Protein AF-X1FSX9-F1 (afdb_monomer)

Solvent-accessible surface area (backbone atoms only — not comparable to full-atom values): 3207 Å² total; per-residue (Å²): 134,84,86,79,50,69,31,55,51,52,52,51,52,37,55,75,71,70,47,52,57,56,54,49,11,59,62,24,74,45,58,42,68,54,44,54,40,29,57,72,62,51,84,72,55,70,69,58,51,53,30,54,75,74,83

InterPro domains:
  IPR001387 Cro/C1-type, helix-turn-helix domain [PF01381] (10-55)
  IPR001387 Cro/C1-type, helix-turn-helix domain [PS50943] (10-55)
  IPR001387 Cro/C1-type, helix-turn-helix domain [cd00093] (7-55)
  IPR010982 Lambda repressor-like, DNA-binding domain superfamily [G3DSA:1.10.260.40] (1-55)
  IPR010982 Lambda repressor-like, DNA-binding domain superfamily [SSF47413] (2-55)

Organism: NCBI:txid412755

Secondary structure (DSSP, 8-state):
-----HHHHHHHHHHHTT--HHHHHHHTTS-HHHHHHHHTT----HHHHHHHHT-

Mean predicted aligned error: 3.13 Å

Radius of gyration: 10.42 Å; Cα contacts (8 Å, |Δi|>4): 48; chains: 1; bounding box: 24×18×32 Å

Nearest PDB structures (foldseek):
  8ezt-assembly1_D-2  TM=9.164E-01  e=4.916E-03  Legionella pneumophila
  9f9s-assembly1_CN  TM=9.420E-01  e=1.907E-02  Saccharomyces cerevisiae
  4pu8-assembly1_B  TM=8.819E-01  e=3.531E-02  Shewanella oneidensis MR-1
  4pu7-assembly1_B  TM=8.802E-01  e=4.519E-02  Shewanella oneidensis MR-1
  4pu8-assembly1_A  TM=8.800E-01  e=4.806E-02  Shewanella oneidensis MR-1

Foldseek 3Di:
DDDQDPLNVLVVVCVVVVHDLCRLCVQLVHDSVVNVCSVVPDDDDPSSVVSSVRD

pLDDT: mean 92.44, std 9.73, range [44.16, 98.25]

Sequence (55 aa):
MKIMTFAKRVRQRRKKLRLSQIELAKMAKVSPTWITKIEGGSIPSIPIVLNIAKA

Structure (mmCIF, N/CA/C/O backbone):
data_AF-X1FSX9-F1
#
_entry.id   AF-X1FSX9-F1
#
loop_
_atom_site.group_PDB
_atom_site.id
_atom_site.type_symbol
_atom_site.label_atom_id
_atom_site.label_alt_id
_atom_site.label_comp_id
_atom_site.label_asym_id
_atom_site.label_entity_id
_atom_site.label_seq_id
_atom_site.pdbx_PDB_ins_code
_atom_site.Cartn_x
_atom_site.Cartn_y
_atom_site.Cartn_z
_atom_site.occupancy
_atom_site.B_iso_or_equiv
_atom_site.auth_seq_id
_atom_site.auth_comp_id
_atom_site.auth_asym_id
_atom_site.auth_atom_id
_atom_site.pdbx_PDB_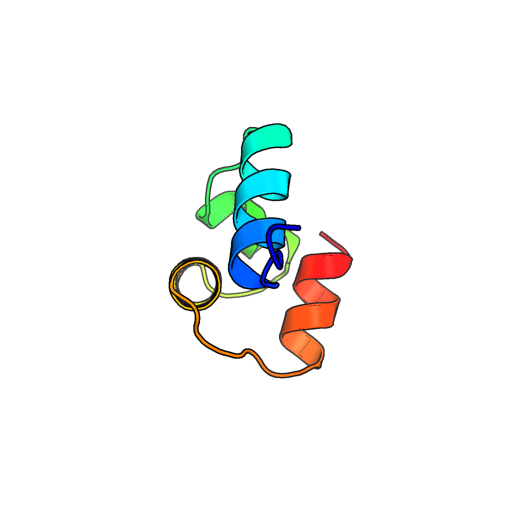model_num
ATOM 1 N N . MET A 1 1 ? -0.009 6.008 -26.579 1.00 44.16 1 MET A N 1
ATOM 2 C CA . MET A 1 1 ? -0.356 4.911 -25.641 1.00 44.16 1 MET A CA 1
ATOM 3 C C . MET A 1 1 ? 0.244 5.225 -24.271 1.00 44.16 1 MET A C 1
ATOM 5 O O . MET A 1 1 ? 1.438 5.469 -24.197 1.00 44.16 1 MET A O 1
ATOM 9 N N . LYS A 1 2 ? -0.552 5.327 -23.197 1.00 57.25 2 LYS A N 1
ATOM 10 C CA . LYS A 1 2 ? -0.043 5.698 -21.859 1.00 57.25 2 LYS A CA 1
ATOM 11 C C . LYS A 1 2 ? 0.473 4.440 -21.152 1.00 57.25 2 LYS A C 1
ATOM 13 O O . LYS A 1 2 ? -0.336 3.588 -20.797 1.00 57.25 2 LYS A O 1
ATOM 18 N N . ILE A 1 3 ? 1.786 4.316 -20.949 1.00 65.06 3 ILE A N 1
ATOM 19 C CA . ILE A 1 3 ? 2.372 3.199 -20.188 1.00 65.06 3 ILE A CA 1
ATOM 20 C C . ILE A 1 3 ? 1.839 3.265 -18.751 1.00 65.06 3 ILE A C 1
ATOM 22 O O . ILE A 1 3 ? 1.959 4.283 -18.066 1.00 65.06 3 ILE A O 1
ATOM 26 N N . MET A 1 4 ? 1.174 2.199 -18.308 1.00 75.81 4 MET A N 1
ATOM 27 C CA . MET A 1 4 ? 0.574 2.125 -16.980 1.00 75.81 4 MET A CA 1
ATOM 28 C C . MET A 1 4 ? 1.509 1.374 -16.034 1.00 75.81 4 MET A C 1
ATOM 30 O O . MET A 1 4 ? 1.688 0.168 -16.168 1.00 75.81 4 MET A O 1
ATOM 34 N N . THR A 1 5 ? 2.093 2.090 -15.073 1.00 89.75 5 THR A N 1
ATOM 35 C CA . THR A 1 5 ? 3.019 1.517 -14.086 1.00 89.75 5 THR A CA 1
ATOM 36 C C . THR A 1 5 ? 2.289 0.651 -13.057 1.00 89.75 5 THR A C 1
ATOM 38 O O . THR A 1 5 ? 1.096 0.847 -12.799 1.00 89.75 5 THR A O 1
ATOM 41 N N . PHE A 1 6 ? 3.005 -0.289 -12.430 1.00 89.81 6 PHE A N 1
ATOM 42 C CA . PHE A 1 6 ? 2.461 -1.152 -11.373 1.00 89.81 6 PHE A CA 1
ATOM 43 C C . PHE A 1 6 ? 1.794 -0.342 -10.248 1.00 89.81 6 PHE A C 1
ATOM 45 O O . PHE A 1 6 ? 0.625 -0.572 -9.942 1.00 89.81 6 PHE A O 1
ATOM 52 N N . ALA A 1 7 ? 2.478 0.688 -9.739 1.00 93.25 7 ALA A N 1
ATOM 53 C CA . ALA A 1 7 ? 1.958 1.636 -8.748 1.00 93.25 7 ALA A CA 1
ATOM 54 C C . ALA A 1 7 ? 0.574 2.194 -9.126 1.00 93.25 7 ALA A C 1
ATOM 56 O O . ALA A 1 7 ? -0.363 2.229 -8.323 1.00 93.25 7 ALA A O 1
ATOM 57 N N . LYS A 1 8 ? 0.417 2.584 -10.397 1.00 94.50 8 LYS A N 1
ATOM 58 C CA . LYS A 1 8 ? -0.833 3.139 -10.912 1.00 94.50 8 LYS A CA 1
ATOM 59 C C . LYS A 1 8 ? -1.934 2.085 -11.014 1.00 94.50 8 LYS A C 1
ATOM 61 O O . LYS A 1 8 ? -3.082 2.399 -10.700 1.00 94.50 8 LYS A O 1
ATOM 66 N N . ARG A 1 9 ? -1.596 0.850 -11.408 1.00 94.06 9 ARG A N 1
ATOM 67 C CA . ARG A 1 9 ? -2.546 -0.279 -11.452 1.00 94.06 9 ARG A CA 1
ATOM 68 C C . ARG A 1 9 ? -3.086 -0.597 -10.062 1.00 94.06 9 ARG A C 1
ATOM 70 O O . ARG A 1 9 ? -4.303 -0.682 -9.907 1.00 94.06 9 ARG A O 1
ATOM 77 N N . VAL A 1 10 ? -2.203 -0.688 -9.065 1.00 95.62 10 VAL A N 1
ATOM 78 C CA . VAL A 1 10 ? -2.575 -0.931 -7.661 1.00 95.62 10 VAL A CA 1
ATOM 79 C C . VAL A 1 10 ? -3.535 0.155 -7.176 1.00 95.62 10 VAL A C 1
ATOM 81 O O . VAL A 1 10 ? -4.660 -0.151 -6.777 1.00 95.62 10 VAL A O 1
ATOM 84 N N . ARG A 1 11 ? -3.163 1.434 -7.333 1.00 96.56 11 ARG A N 1
ATOM 85 C CA . ARG A 1 11 ? -3.999 2.564 -6.898 1.00 96.56 11 ARG A CA 1
ATOM 86 C C . ARG A 1 11 ? -5.364 2.595 -7.576 1.00 96.56 11 ARG A C 1
ATOM 88 O O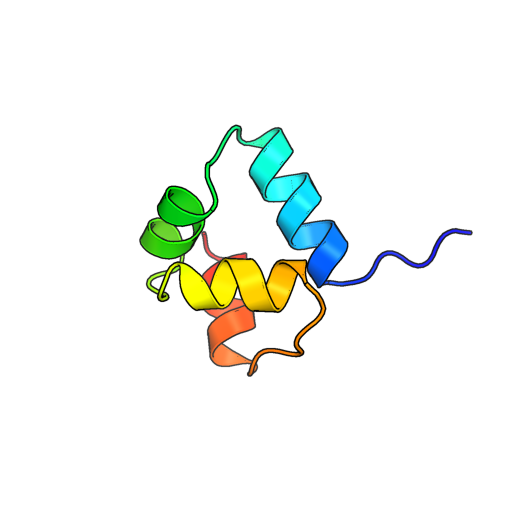 . ARG A 1 11 ? -6.377 2.853 -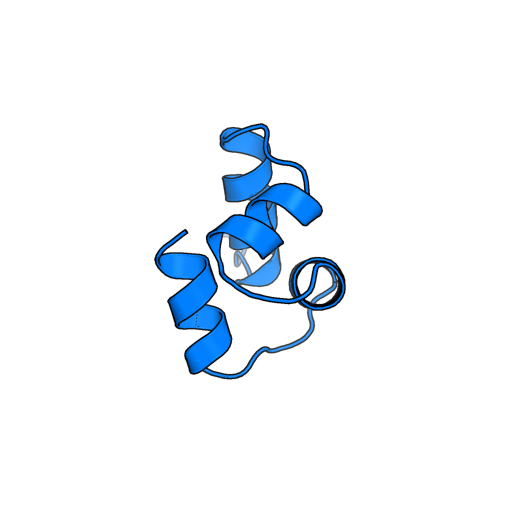6.926 1.00 96.56 11 ARG A O 1
ATOM 95 N N . GLN A 1 12 ? -5.410 2.355 -8.885 1.00 95.94 12 GLN A N 1
ATOM 96 C CA . GLN A 1 12 ? -6.669 2.340 -9.628 1.00 95.94 12 GLN A CA 1
ATOM 97 C C . GLN A 1 12 ? -7.566 1.182 -9.203 1.00 95.94 12 GLN A C 1
ATOM 99 O O . GLN A 1 12 ? -8.761 1.394 -9.000 1.00 95.94 12 GLN A O 1
ATOM 104 N N . ARG A 1 13 ? -7.014 -0.028 -9.053 1.00 96.00 13 ARG A N 1
ATOM 105 C CA . ARG A 1 13 ? -7.795 -1.195 -8.633 1.00 96.00 13 ARG A CA 1
ATOM 106 C C . ARG A 1 13 ? -8.338 -1.010 -7.220 1.00 96.00 13 ARG A C 1
ATOM 108 O O . ARG A 1 13 ? -9.538 -1.175 -7.030 1.00 96.00 13 ARG A O 1
ATOM 115 N N . ARG A 1 14 ? -7.501 -0.555 -6.283 1.00 97.25 14 ARG A N 1
ATOM 116 C CA . ARG A 1 14 ? -7.905 -0.240 -4.907 1.00 97.25 14 ARG A CA 1
ATOM 117 C C . ARG A 1 14 ? -9.071 0.749 -4.863 1.00 97.25 14 ARG A C 1
ATOM 119 O O . ARG A 1 14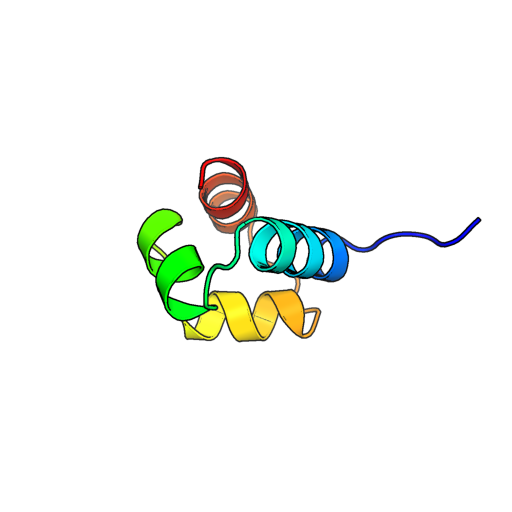 ? -10.076 0.490 -4.210 1.00 97.25 14 ARG A O 1
ATOM 126 N N . LYS A 1 15 ? -8.969 1.857 -5.609 1.00 97.62 15 LYS A N 1
ATOM 127 C CA . LYS A 1 15 ? -10.042 2.861 -5.697 1.00 97.62 15 LYS A CA 1
ATOM 128 C C . LYS A 1 15 ? -11.325 2.305 -6.322 1.00 97.62 15 LYS A C 1
ATOM 130 O O . LYS A 1 15 ? -12.403 2.627 -5.838 1.00 97.62 15 LYS A O 1
ATOM 135 N N . LYS A 1 16 ? -11.226 1.464 -7.360 1.00 97.56 16 LYS A N 1
ATOM 136 C CA . LYS A 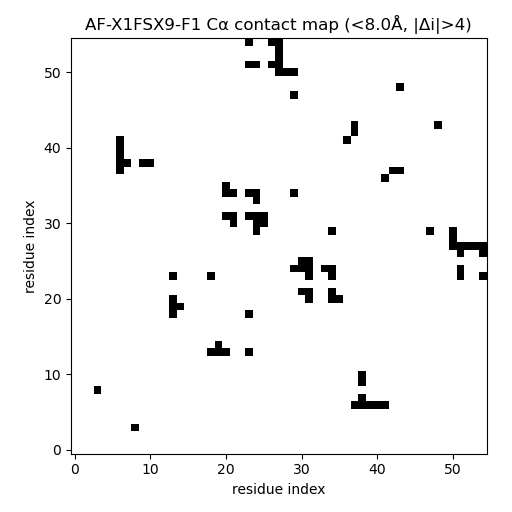1 16 ? -12.397 0.795 -7.962 1.00 97.56 16 LYS A CA 1
ATOM 137 C C . LYS A 1 16 ? -13.121 -0.114 -6.965 1.00 97.56 16 LYS A C 1
ATOM 139 O O . LYS A 1 16 ? -14.339 -0.196 -7.015 1.00 97.56 16 LYS A O 1
ATOM 144 N N . LEU A 1 17 ? -12.376 -0.744 -6.059 1.00 96.25 17 LEU A N 1
ATOM 145 C CA . LEU A 1 17 ? -12.909 -1.571 -4.973 1.00 96.25 17 LEU A CA 1
ATOM 146 C C . LEU A 1 17 ? -13.335 -0.757 -3.736 1.00 96.25 17 LEU A C 1
ATOM 148 O O . LEU A 1 17 ? -13.752 -1.344 -2.749 1.00 96.25 17 LEU A O 1
ATOM 152 N N . ARG A 1 18 ? -13.232 0.582 -3.777 1.00 98.06 18 ARG A N 1
ATOM 153 C CA . ARG A 1 18 ? -13.525 1.499 -2.658 1.00 98.06 18 ARG A CA 1
ATOM 154 C C . ARG A 1 18 ? -12.742 1.201 -1.371 1.00 98.06 18 ARG A C 1
ATOM 156 O O . ARG A 1 18 ? -13.181 1.562 -0.289 1.00 98.06 18 ARG A O 1
ATOM 163 N N . LEU A 1 19 ? -11.554 0.614 -1.501 1.00 97.69 19 LEU A N 1
ATOM 164 C CA . LEU A 1 19 ? -10.687 0.299 -0.368 1.00 97.69 19 LEU A CA 1
ATOM 165 C C . LEU A 1 19 ? -9.803 1.496 0.013 1.00 97.69 19 LEU A C 1
ATOM 167 O O . LEU A 1 19 ? -9.214 2.179 -0.841 1.00 97.69 19 LEU A O 1
ATOM 171 N N . SER A 1 20 ? -9.622 1.707 1.309 1.00 98.19 20 SER A N 1
ATOM 172 C CA . SER A 1 20 ? -8.525 2.495 1.869 1.00 98.19 20 SER A CA 1
ATOM 173 C C . SER A 1 20 ? -7.180 1.777 1.677 1.00 98.19 20 SER A C 1
ATOM 175 O O . SER A 1 20 ? -7.109 0.585 1.368 1.00 98.19 20 SER A O 1
ATOM 177 N N . GLN A 1 21 ? -6.072 2.505 1.837 1.00 97.69 21 GLN A N 1
ATOM 178 C CA . GLN A 1 21 ? -4.735 1.895 1.781 1.00 97.69 21 GLN A CA 1
ATOM 179 C C . GLN A 1 21 ? -4.518 0.894 2.926 1.00 97.69 21 GLN A C 1
ATOM 181 O O . GLN A 1 21 ? -3.847 -0.114 2.727 1.00 97.69 21 GLN A O 1
ATOM 186 N N . ILE A 1 22 ? -5.120 1.148 4.093 1.00 97.94 22 ILE A N 1
ATOM 187 C CA . ILE A 1 22 ? -5.042 0.280 5.274 1.00 97.94 22 ILE A CA 1
ATOM 188 C C . ILE A 1 22 ? -5.778 -1.038 5.019 1.00 97.94 22 ILE A C 1
ATOM 190 O O . ILE A 1 22 ? -5.248 -2.101 5.329 1.00 97.94 22 ILE A O 1
ATOM 194 N N . GLU A 1 23 ? -6.965 -0.991 4.411 1.00 98.25 23 GLU A N 1
ATOM 195 C CA . GLU A 1 23 ? -7.729 -2.202 4.082 1.00 98.25 23 GLU A CA 1
ATOM 196 C C . GLU A 1 23 ? -7.002 -3.062 3.051 1.00 98.25 23 GLU A C 1
ATOM 198 O O . GLU A 1 23 ? -6.846 -4.262 3.272 1.00 98.25 23 GLU A O 1
ATOM 203 N N . LEU A 1 24 ? -6.466 -2.457 1.982 1.00 97.69 24 LEU A N 1
ATOM 204 C CA . LEU A 1 24 ? -5.650 -3.198 1.016 1.00 97.69 24 LEU A CA 1
ATOM 205 C C . LEU A 1 24 ? -4.423 -3.828 1.686 1.00 97.69 24 LEU A C 1
ATOM 207 O O . LEU A 1 24 ? -4.101 -4.982 1.421 1.00 97.69 24 LEU A O 1
ATOM 211 N N . ALA A 1 25 ? -3.746 -3.089 2.565 1.00 97.31 25 ALA A N 1
ATOM 212 C CA . ALA A 1 25 ? -2.592 -3.599 3.295 1.00 97.31 25 ALA A CA 1
ATOM 213 C C . ALA A 1 25 ? -2.959 -4.810 4.164 1.00 97.31 25 ALA A C 1
ATOM 215 O O . ALA A 1 25 ? -2.263 -5.825 4.135 1.00 97.31 25 ALA A O 1
ATOM 216 N N . LYS A 1 26 ? -4.093 -4.730 4.872 1.00 97.69 26 LYS A N 1
ATOM 217 C CA . LYS A 1 26 ? -4.628 -5.823 5.690 1.00 97.69 26 LYS A CA 1
ATOM 218 C C . LYS A 1 26 ? -4.947 -7.056 4.840 1.00 97.69 26 LYS A C 1
ATOM 220 O O . LYS A 1 26 ? -4.542 -8.155 5.210 1.00 97.69 26 LYS A O 1
ATOM 225 N N . MET A 1 27 ? -5.608 -6.878 3.694 1.00 96.75 27 MET A N 1
ATOM 226 C CA . MET A 1 27 ? -5.927 -7.972 2.762 1.00 96.75 27 MET A CA 1
ATOM 227 C C . MET A 1 27 ? -4.662 -8.617 2.182 1.00 96.75 27 MET A C 1
ATOM 229 O O . MET A 1 27 ? -4.540 -9.839 2.157 1.00 96.75 27 MET A O 1
ATOM 233 N N . ALA A 1 28 ? -3.680 -7.798 1.803 1.00 95.81 28 ALA A N 1
ATOM 234 C CA . ALA A 1 28 ? -2.395 -8.247 1.277 1.00 95.81 28 ALA A CA 1
ATOM 235 C C . ALA A 1 28 ? -1.416 -8.725 2.366 1.00 95.81 28 ALA A C 1
ATOM 237 O O . ALA A 1 28 ? -0.295 -9.112 2.045 1.00 95.81 28 ALA A O 1
ATOM 238 N N . LYS A 1 29 ? -1.792 -8.704 3.652 1.00 96.12 29 LYS A N 1
ATOM 239 C CA . LYS A 1 29 ? -0.913 -9.070 4.779 1.00 96.12 29 LYS A CA 1
ATOM 240 C C . LYS A 1 29 ? 0.432 -8.323 4.749 1.00 96.12 29 LYS A C 1
ATOM 242 O O . LYS A 1 29 ? 1.490 -8.905 4.983 1.00 96.12 29 LYS A O 1
ATOM 247 N N . VAL A 1 30 ? 0.394 -7.025 4.444 1.00 94.81 30 VAL A N 1
ATOM 248 C CA . VAL A 1 30 ? 1.556 -6.119 4.470 1.00 94.81 30 VAL A CA 1
ATOM 249 C C . VAL A 1 30 ? 1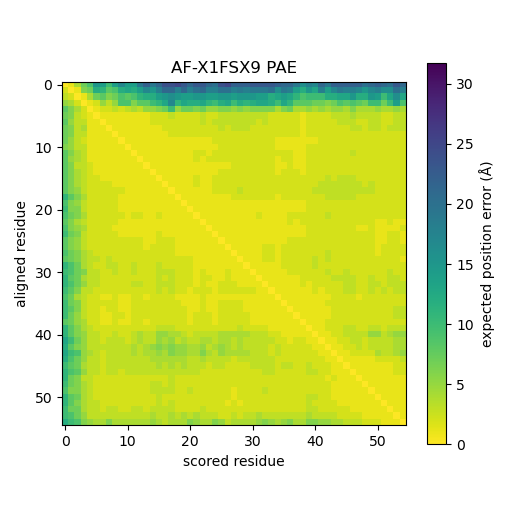.280 -4.919 5.374 1.00 94.81 30 VAL A C 1
ATOM 251 O O . VAL A 1 30 ? 0.138 -4.620 5.710 1.00 94.81 30 VAL A O 1
ATOM 254 N N . SER A 1 31 ? 2.329 -4.195 5.766 1.00 95.69 31 SER A N 1
ATOM 255 C CA . SER A 1 31 ? 2.164 -2.932 6.497 1.00 95.69 31 SER A CA 1
ATOM 256 C C . SER A 1 31 ? 1.480 -1.868 5.617 1.00 95.69 31 SER A C 1
ATOM 258 O O . SER A 1 31 ? 1.819 -1.762 4.435 1.00 95.69 31 SER A O 1
ATOM 260 N N . PRO A 1 32 ? 0.588 -1.014 6.160 1.00 95.31 32 PRO A N 1
ATOM 261 C CA . PRO A 1 32 ? 0.017 0.128 5.436 1.00 95.31 32 PRO A CA 1
ATOM 262 C C . PRO A 1 32 ? 1.066 1.027 4.768 1.00 95.31 32 PRO A C 1
ATOM 264 O O . PRO A 1 32 ? 0.863 1.491 3.645 1.00 95.31 32 PRO A O 1
ATOM 267 N N . THR A 1 33 ? 2.232 1.190 5.402 1.00 95.88 33 THR A N 1
ATOM 268 C CA . THR A 1 33 ? 3.367 1.951 4.860 1.00 95.88 33 THR A CA 1
ATOM 269 C C . THR A 1 33 ? 3.840 1.405 3.512 1.00 95.88 33 THR A C 1
ATOM 271 O O . THR A 1 33 ? 4.255 2.176 2.645 1.00 95.88 33 THR A O 1
ATOM 274 N N . TRP A 1 34 ? 3.756 0.087 3.296 1.00 94.50 34 TRP A N 1
ATOM 275 C CA . TRP A 1 34 ? 4.131 -0.526 2.021 1.00 94.50 34 TRP A CA 1
ATOM 276 C C . TRP A 1 34 ? 3.187 -0.132 0.890 1.00 94.50 34 TRP A C 1
ATOM 278 O O . TRP 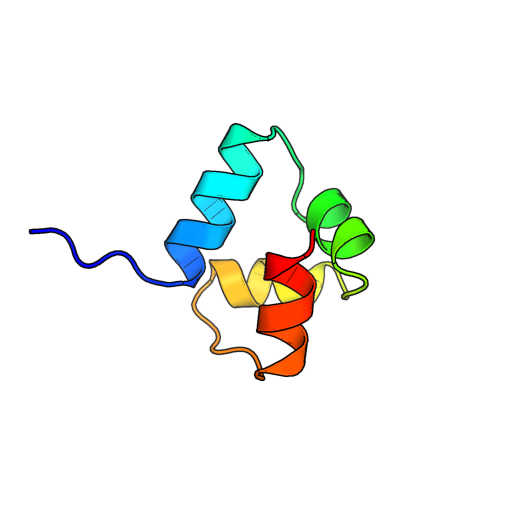A 1 34 ? 3.661 0.163 -0.204 1.00 94.50 34 TRP A O 1
ATOM 288 N N . ILE A 1 35 ? 1.879 -0.048 1.145 1.00 96.62 35 ILE A N 1
ATOM 289 C CA . ILE A 1 35 ? 0.918 0.398 0.129 1.00 96.62 35 ILE A CA 1
ATOM 290 C C . ILE A 1 35 ? 1.187 1.854 -0.258 1.00 96.62 35 ILE A C 1
ATOM 292 O O . ILE A 1 35 ? 1.228 2.166 -1.448 1.00 96.62 35 ILE A O 1
ATOM 296 N N . THR A 1 36 ? 1.462 2.725 0.716 1.00 96.69 36 THR A N 1
ATOM 297 C CA . THR A 1 36 ? 1.841 4.122 0.450 1.00 96.69 36 THR A CA 1
ATOM 298 C C . THR A 1 36 ? 3.105 4.217 -0.406 1.00 96.69 36 THR A C 1
ATOM 300 O O . THR A 1 36 ? 3.105 4.922 -1.414 1.00 96.69 36 THR A O 1
ATOM 303 N N . LYS A 1 37 ? 4.163 3.470 -0.061 1.00 95.31 37 LYS A N 1
ATOM 304 C CA . LYS A 1 37 ? 5.422 3.440 -0.827 1.00 95.31 37 LYS A CA 1
ATOM 305 C C . LYS A 1 37 ? 5.221 2.938 -2.258 1.00 95.31 37 LYS A C 1
ATOM 307 O O . LYS A 1 37 ? 5.713 3.551 -3.202 1.00 95.31 37 LYS A O 1
ATOM 312 N N . ILE A 1 38 ? 4.465 1.855 -2.431 1.00 95.06 38 ILE A N 1
ATOM 313 C CA . ILE A 1 38 ? 4.186 1.262 -3.745 1.00 95.06 38 ILE A CA 1
ATOM 314 C C . ILE A 1 38 ? 3.375 2.219 -4.612 1.00 95.06 38 ILE A C 1
ATOM 316 O O . ILE A 1 38 ? 3.734 2.445 -5.764 1.00 95.06 38 ILE A O 1
ATOM 320 N N . GLU A 1 39 ? 2.313 2.824 -4.076 1.00 94.94 39 GLU A N 1
ATOM 321 C CA . GLU A 1 39 ? 1.527 3.815 -4.824 1.00 94.94 39 GLU A CA 1
ATOM 322 C C . GLU A 1 39 ? 2.321 5.097 -5.118 1.00 94.94 39 GL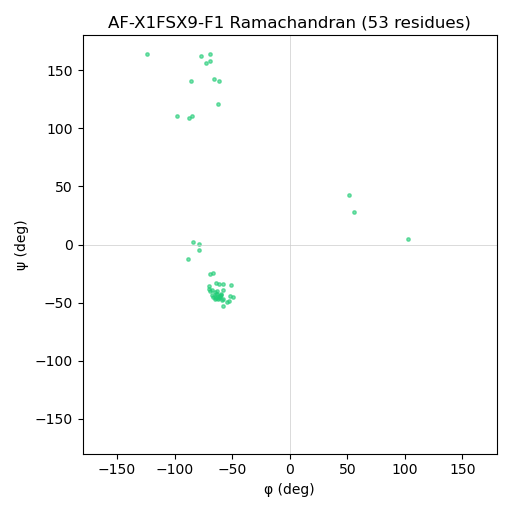U A C 1
ATOM 324 O O . GLU A 1 39 ? 2.022 5.779 -6.101 1.00 94.94 39 GLU A O 1
ATOM 329 N N . GLY A 1 40 ? 3.341 5.389 -4.305 1.00 93.62 40 GLY A N 1
ATOM 330 C CA . GLY A 1 40 ? 4.337 6.438 -4.522 1.00 93.62 40 GLY A CA 1
ATOM 331 C C . GLY A 1 40 ? 5.447 6.080 -5.518 1.00 93.62 40 GLY A C 1
ATOM 332 O O . GLY A 1 40 ? 6.251 6.944 -5.845 1.00 93.62 40 GLY A O 1
ATOM 333 N N . GLY A 1 41 ? 5.488 4.844 -6.031 1.00 91.25 41 GLY A N 1
ATOM 334 C CA . GLY A 1 41 ? 6.427 4.422 -7.077 1.00 91.25 41 GLY A CA 1
ATOM 335 C C . GLY A 1 41 ? 7.620 3.592 -6.601 1.00 91.25 41 GLY A C 1
ATOM 336 O O . GLY A 1 41 ? 8.468 3.251 -7.422 1.00 91.25 41 GLY A O 1
ATOM 337 N N . SER A 1 42 ? 7.694 3.223 -5.317 1.00 93.50 42 SER A N 1
ATOM 338 C CA . SER A 1 42 ? 8.702 2.259 -4.859 1.00 93.50 42 SER A CA 1
ATOM 339 C C . SER A 1 42 ? 8.515 0.910 -5.554 1.00 93.50 42 SER A C 1
ATOM 341 O O . SER A 1 42 ? 7.385 0.452 -5.728 1.00 93.50 42 SER A O 1
ATOM 343 N N . ILE A 1 43 ? 9.625 0.264 -5.912 1.00 90.75 43 ILE A N 1
ATOM 344 C CA . ILE A 1 43 ? 9.637 -1.070 -6.517 1.00 90.75 43 ILE A CA 1
ATOM 345 C C . ILE A 1 43 ? 9.645 -2.103 -5.379 1.00 90.75 43 ILE A C 1
ATOM 347 O O . ILE A 1 43 ? 10.640 -2.202 -4.662 1.00 90.75 43 ILE A O 1
ATOM 351 N N . PRO A 1 44 ? 8.544 -2.837 -5.150 1.00 90.69 44 PRO A N 1
ATOM 352 C CA . PRO A 1 44 ? 8.501 -3.867 -4.121 1.00 90.69 44 PRO A CA 1
ATOM 353 C C . PRO A 1 44 ? 9.222 -5.144 -4.570 1.00 90.69 44 PRO A C 1
ATOM 355 O O . PRO A 1 44 ? 9.411 -5.391 -5.760 1.00 90.69 44 PRO A O 1
ATOM 358 N N . SER A 1 45 ? 9.563 -6.000 -3.608 1.00 93.62 45 SER A N 1
ATOM 359 C CA . SER A 1 45 ? 10.029 -7.356 -3.898 1.00 93.62 45 SER A CA 1
ATOM 360 C C . SER A 1 45 ? 8.896 -8.228 -4.458 1.00 93.62 45 SER A C 1
ATOM 362 O O . SER A 1 45 ? 7.710 -7.971 -4.225 1.00 93.62 45 SER A O 1
ATOM 364 N N . ILE A 1 46 ? 9.256 -9.299 -5.171 1.00 93.56 46 ILE A N 1
ATOM 365 C CA . ILE A 1 46 ? 8.298 -10.237 -5.782 1.00 93.56 46 ILE A CA 1
ATOM 366 C C . ILE A 1 46 ? 7.257 -10.769 -4.774 1.00 93.56 46 ILE A C 1
ATOM 368 O O . ILE A 1 46 ? 6.071 -10.745 -5.108 1.00 93.56 46 ILE A O 1
ATOM 372 N N . PRO A 1 47 ? 7.614 -11.177 -3.536 1.00 94.19 47 PRO A N 1
ATOM 373 C CA . PRO A 1 47 ? 6.621 -11.639 -2.562 1.00 94.19 47 PRO A CA 1
ATOM 374 C C . PRO A 1 47 ? 5.541 -10.597 -2.251 1.00 94.19 47 PRO A C 1
ATOM 376 O O . PRO A 1 47 ? 4.363 -10.931 -2.157 1.00 94.19 47 PRO A O 1
ATOM 379 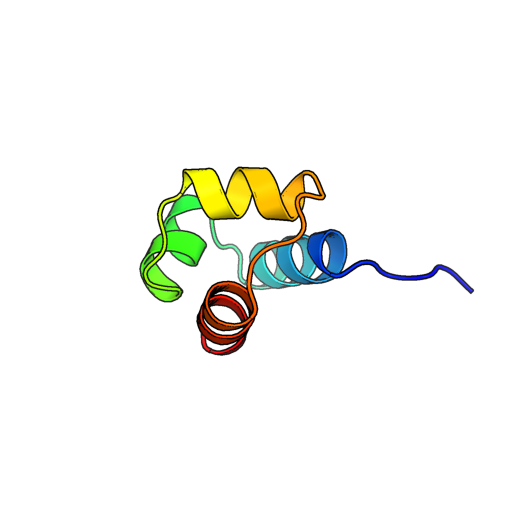N N . ILE A 1 48 ? 5.917 -9.319 -2.156 1.00 93.25 48 ILE A N 1
ATOM 380 C CA . ILE A 1 48 ? 4.971 -8.229 -1.896 1.00 93.25 48 ILE A CA 1
ATOM 381 C C . ILE A 1 48 ? 4.051 -8.010 -3.102 1.00 93.25 48 ILE A C 1
ATOM 383 O O . ILE A 1 48 ? 2.849 -7.808 -2.925 1.00 93.25 48 ILE A O 1
ATOM 387 N N . VAL A 1 49 ? 4.584 -8.100 -4.327 1.00 93.62 49 VAL A N 1
ATOM 388 C CA . VAL A 1 49 ? 3.763 -8.051 -5.550 1.00 93.62 49 VAL A CA 1
ATOM 389 C C . VAL A 1 49 ? 2.719 -9.164 -5.540 1.00 93.62 49 VAL A C 1
ATOM 391 O O . VAL A 1 49 ? 1.545 -8.900 -5.793 1.00 93.62 49 VAL A O 1
ATOM 394 N N . LEU A 1 50 ? 3.127 -10.393 -5.212 1.00 94.75 50 LEU A N 1
ATOM 395 C CA . LEU A 1 50 ? 2.230 -11.549 -5.166 1.00 94.75 50 LEU A CA 1
ATOM 396 C C . LEU A 1 50 ? 1.160 -11.411 -4.083 1.00 94.75 50 LEU A C 1
ATOM 398 O O . LEU A 1 50 ? 0.000 -11.731 -4.330 1.00 94.75 50 LEU A O 1
ATOM 402 N N . ASN A 1 51 ? 1.530 -10.905 -2.910 1.00 94.94 51 ASN A N 1
ATOM 403 C CA . ASN A 1 51 ? 0.590 -10.644 -1.827 1.00 94.94 51 ASN A CA 1
ATOM 404 C C . ASN A 1 51 ? -0.491 -9.633 -2.231 1.00 94.94 51 ASN A C 1
ATOM 406 O O . ASN A 1 51 ? -1.670 -9.867 -1.986 1.00 94.94 51 ASN A O 1
ATOM 410 N N . ILE A 1 52 ? -0.104 -8.542 -2.899 1.00 92.50 52 ILE A N 1
ATOM 411 C CA . ILE A 1 52 ? -1.045 -7.521 -3.386 1.00 92.50 52 ILE A CA 1
ATOM 412 C C . ILE A 1 52 ? -1.899 -8.050 -4.539 1.00 92.50 52 ILE A C 1
ATOM 414 O O . ILE A 1 52 ? -3.064 -7.693 -4.639 1.00 92.50 52 ILE A O 1
ATOM 418 N N . ALA A 1 53 ? -1.344 -8.891 -5.413 1.00 92.06 53 ALA A N 1
ATOM 419 C CA . ALA A 1 53 ? -2.089 -9.466 -6.531 1.00 92.06 53 ALA A CA 1
ATOM 420 C C . ALA A 1 53 ? -3.162 -10.479 -6.091 1.00 92.06 53 ALA A C 1
ATOM 422 O O . ALA A 1 53 ? -4.123 -10.693 -6.826 1.00 92.06 53 ALA A O 1
ATOM 423 N N . LYS A 1 54 ? -2.987 -11.109 -4.922 1.00 92.44 54 LYS A N 1
ATOM 424 C CA . LYS A 1 54 ? -3.937 -12.065 -4.328 1.00 92.44 54 LYS A CA 1
ATOM 425 C C . LYS A 1 54 ? -5.005 -11.406 -3.445 1.00 92.44 54 LYS A C 1
ATOM 427 O O . LYS A 1 54 ? -5.939 -12.098 -3.051 1.00 92.44 54 LYS A O 1
ATOM 432 N N . ALA A 1 55 ? -4.833 -10.128 -3.106 1.00 89.00 55 ALA A N 1
ATOM 433 C CA . ALA A 1 55 ? -5.773 -9.329 -2.323 1.00 89.00 55 ALA A CA 1
ATOM 434 C C . ALA A 1 55 ? -6.879 -8.745 -3.214 1.00 89.00 55 ALA A C 1
ATOM 436 O O . ALA A 1 55 ? -8.049 -8.786 -2.780 1.00 89.00 55 ALA A O 1
#